Protein AF-A0A5U9WRT5-F1 (afdb_monomer_lite)

Radius of gyration: 15.88 Å; chains: 1; bounding box: 39×26×47 Å

Structure (mmCIF, N/CA/C/O backbone):
data_AF-A0A5U9WRT5-F1
#
_entry.id   AF-A0A5U9WRT5-F1
#
loop_
_atom_site.group_PDB
_atom_site.id
_atom_site.type_symbol
_atom_site.label_atom_id
_atom_site.label_alt_id
_atom_site.label_comp_id
_atom_site.label_asym_id
_atom_site.label_entity_id
_atom_site.label_seq_id
_atom_site.pdbx_PDB_ins_code
_atom_site.Cartn_x
_atom_site.Cartn_y
_atom_site.Cartn_z
_atom_site.occupancy
_atom_site.B_iso_or_equiv
_atom_site.auth_seq_id
_atom_site.auth_comp_id
_atom_site.auth_asym_id
_atom_site.auth_atom_id
_atom_site.pdbx_PDB_model_num
ATOM 1 N N . THR A 1 1 ? 16.783 3.216 6.055 1.00 46.34 1 THR A N 1
ATOM 2 C CA . THR A 1 1 ? 17.250 4.152 5.011 1.00 46.34 1 THR A CA 1
ATOM 3 C C . THR A 1 1 ? 16.078 4.558 4.155 1.00 46.34 1 THR A C 1
ATOM 5 O O . THR A 1 1 ? 15.406 3.675 3.635 1.00 46.34 1 THR A O 1
ATOM 8 N N . ILE A 1 2 ? 15.804 5.858 4.050 1.00 59.12 2 ILE A N 1
ATOM 9 C CA . ILE A 1 2 ? 14.776 6.391 3.146 1.00 59.12 2 ILE A CA 1
ATOM 10 C C . ILE A 1 2 ? 15.365 6.346 1.736 1.00 59.12 2 ILE A C 1
ATOM 12 O O . ILE A 1 2 ? 16.457 6.866 1.513 1.00 59.12 2 ILE A O 1
ATOM 16 N N . ALA A 1 3 ? 14.690 5.671 0.808 1.00 68.06 3 ALA A N 1
ATOM 17 C CA . ALA A 1 3 ? 15.110 5.656 -0.586 1.00 68.06 3 ALA A CA 1
ATOM 18 C C . ALA A 1 3 ? 14.324 6.745 -1.310 1.00 68.06 3 ALA A C 1
ATOM 20 O O . ALA A 1 3 ? 13.097 6.697 -1.363 1.00 68.06 3 ALA A O 1
ATOM 21 N N . HIS A 1 4 ? 15.024 7.745 -1.839 1.00 72.56 4 HIS A N 1
ATOM 22 C CA . HIS A 1 4 ? 14.397 8.789 -2.633 1.00 72.56 4 HIS A CA 1
ATOM 23 C C . HIS A 1 4 ? 14.449 8.398 -4.112 1.00 72.56 4 HIS A C 1
ATOM 25 O O . HIS A 1 4 ? 15.528 8.464 -4.701 1.00 72.56 4 HIS A O 1
ATOM 31 N N . PRO A 1 5 ? 13.316 7.996 -4.721 1.00 79.19 5 PRO A N 1
ATOM 32 C CA . PRO A 1 5 ? 13.269 7.785 -6.162 1.00 79.19 5 PRO A CA 1
ATOM 33 C C . PRO A 1 5 ? 13.630 9.079 -6.901 1.00 79.19 5 PRO A C 1
ATOM 35 O O . PRO A 1 5 ? 13.393 10.183 -6.386 1.00 79.19 5 PRO A O 1
ATOM 38 N N . SER A 1 6 ? 14.196 8.937 -8.104 1.00 84.81 6 SER A N 1
ATOM 39 C CA . SER A 1 6 ? 14.481 10.079 -8.975 1.00 84.81 6 SER A CA 1
ATOM 40 C C . SER A 1 6 ? 13.196 10.854 -9.281 1.00 84.81 6 SER A C 1
ATOM 42 O O . SER A 1 6 ? 12.080 10.361 -9.078 1.00 84.81 6 SER A O 1
ATOM 44 N N . LYS A 1 7 ? 13.330 12.097 -9.743 1.00 87.12 7 LYS A N 1
ATOM 45 C CA . LYS A 1 7 ? 12.169 12.946 -10.035 1.00 87.12 7 LYS A CA 1
ATOM 46 C C . LYS A 1 7 ? 11.276 12.313 -11.109 1.00 87.12 7 LYS A C 1
ATOM 48 O O . LYS A 1 7 ? 10.056 12.342 -10.976 1.00 87.12 7 LYS A O 1
ATOM 53 N N . GLU A 1 8 ? 11.889 11.693 -12.107 1.00 89.38 8 GLU A N 1
ATOM 54 C CA . GLU A 1 8 ? 11.240 10.983 -13.209 1.00 89.38 8 GLU A CA 1
ATOM 55 C C . GLU A 1 8 ? 10.504 9.745 -12.692 1.00 89.38 8 GLU A C 1
ATOM 57 O O . GLU A 1 8 ? 9.326 9.554 -12.984 1.00 89.38 8 GLU A O 1
ATOM 62 N N . LEU A 1 9 ? 11.153 8.941 -11.842 1.00 89.06 9 LEU A N 1
ATOM 63 C CA . LEU A 1 9 ? 10.521 7.756 -11.267 1.00 89.06 9 LEU A CA 1
ATOM 64 C C . LEU A 1 9 ? 9.349 8.128 -10.353 1.00 89.06 9 LEU A C 1
ATOM 66 O O . LEU A 1 9 ? 8.321 7.461 -10.379 1.00 89.06 9 LEU A O 1
ATOM 70 N N . LYS A 1 10 ? 9.455 9.219 -9.584 1.00 90.12 10 LYS A N 1
ATOM 71 C CA . LYS A 1 10 ? 8.330 9.739 -8.789 1.00 90.12 10 LYS A CA 1
ATOM 72 C C . LYS A 1 10 ? 7.145 10.131 -9.657 1.00 90.12 10 LYS A C 1
ATOM 74 O O . LYS A 1 10 ? 6.015 9.903 -9.241 1.00 90.12 10 LYS A O 1
ATOM 79 N N . PHE A 1 11 ? 7.399 10.749 -10.808 1.00 92.38 11 PHE A N 1
ATOM 80 C CA . PHE A 1 11 ? 6.348 11.108 -11.752 1.00 92.38 11 PHE A CA 1
ATOM 81 C C . PHE A 1 11 ? 5.630 9.848 -12.246 1.00 92.38 11 PHE A C 1
ATOM 83 O O . PHE A 1 11 ? 4.433 9.713 -12.026 1.00 92.38 11 PHE A O 1
ATOM 90 N N . ILE A 1 12 ? 6.378 8.867 -12.755 1.00 92.81 12 ILE A N 1
ATOM 91 C CA . ILE A 1 12 ? 5.816 7.593 -13.233 1.00 92.81 12 ILE A CA 1
ATOM 92 C C . ILE A 1 12 ? 5.055 6.858 -12.121 1.00 92.81 12 ILE A C 1
ATOM 94 O O . ILE A 1 12 ? 3.949 6.368 -12.333 1.00 92.81 12 ILE A O 1
ATOM 98 N N . GLN A 1 13 ? 5.617 6.794 -10.912 1.00 92.75 13 GLN A N 1
ATOM 99 C CA . GLN A 1 13 ? 4.959 6.146 -9.780 1.00 92.75 13 GLN A CA 1
ATOM 100 C C . GLN A 1 13 ? 3.646 6.838 -9.400 1.00 92.75 13 GLN A C 1
ATOM 102 O O . GLN A 1 13 ? 2.724 6.143 -8.990 1.00 92.75 13 GLN A O 1
ATOM 107 N N . ARG A 1 14 ? 3.532 8.167 -9.526 1.00 92.69 14 ARG A N 1
ATOM 108 C CA . ARG A 1 14 ? 2.269 8.885 -9.282 1.00 92.69 14 ARG A CA 1
ATOM 109 C C . ARG A 1 14 ? 1.215 8.519 -10.319 1.00 92.69 14 ARG A C 1
ATOM 111 O O . ARG A 1 14 ? 0.142 8.095 -9.914 1.00 92.69 14 ARG A O 1
ATOM 118 N N . GLU A 1 15 ? 1.559 8.569 -11.604 1.00 93.19 15 GLU A N 1
ATOM 119 C CA . GLU A 1 15 ? 0.653 8.188 -12.700 1.00 93.19 15 GLU A CA 1
ATOM 120 C C . GLU A 1 15 ? 0.138 6.750 -12.531 1.00 93.19 15 GLU A C 1
ATOM 122 O O . GLU A 1 15 ? -1.059 6.479 -12.607 1.00 93.19 15 GLU A O 1
ATOM 127 N N . ILE A 1 16 ? 1.037 5.813 -12.209 1.00 91.81 16 ILE A N 1
ATOM 128 C CA . ILE A 1 16 ? 0.657 4.418 -11.956 1.00 91.81 16 ILE A CA 1
ATOM 129 C C . ILE A 1 16 ? -0.199 4.292 -10.695 1.00 91.81 16 ILE A C 1
ATOM 131 O O . ILE A 1 16 ? -1.140 3.505 -10.676 1.00 91.81 16 ILE A O 1
ATOM 135 N N . THR A 1 17 ? 0.099 5.050 -9.641 1.00 91.81 17 THR A N 1
ATOM 136 C CA . THR A 1 17 ? -0.699 5.026 -8.406 1.00 91.81 17 THR A CA 1
ATOM 137 C C . THR A 1 17 ? -2.120 5.501 -8.677 1.00 91.81 17 THR A C 1
ATOM 139 O O . THR A 1 17 ? -3.061 4.849 -8.238 1.00 91.81 17 THR A O 1
ATOM 142 N N . GLU A 1 18 ? -2.294 6.583 -9.432 1.00 91.00 18 GLU A N 1
ATOM 143 C CA . GLU A 1 18 ? -3.616 7.076 -9.830 1.00 91.00 18 GLU A CA 1
ATOM 144 C C . GLU A 1 18 ? -4.362 6.022 -10.653 1.00 91.00 18 GLU A C 1
ATOM 146 O O . GLU A 1 18 ? -5.485 5.662 -10.308 1.00 91.00 18 GLU A O 1
ATOM 151 N N . TYR A 1 19 ? -3.703 5.414 -11.643 1.00 90.44 19 TYR A N 1
ATOM 152 C CA . TYR A 1 19 ? -4.293 4.333 -12.438 1.00 90.44 19 TYR A CA 1
ATOM 153 C C . TYR A 1 19 ? -4.690 3.098 -11.607 1.00 90.44 19 TYR A C 1
ATOM 155 O O . TYR A 1 19 ? -5.689 2.436 -11.910 1.00 90.44 19 TYR A O 1
ATOM 163 N N . LEU A 1 20 ? -3.896 2.742 -10.595 1.00 90.69 20 LEU A N 1
ATOM 164 C CA . LEU A 1 20 ? -4.125 1.574 -9.743 1.00 90.69 20 LEU A CA 1
ATOM 165 C C . LEU A 1 20 ? -5.109 1.842 -8.601 1.00 90.69 20 LEU A C 1
ATOM 167 O O . LEU A 1 20 ? -5.660 0.882 -8.069 1.00 90.69 20 LEU A O 1
ATOM 171 N N . THR A 1 21 ? -5.350 3.101 -8.231 1.00 90.00 21 THR A N 1
ATOM 172 C CA . THR A 1 21 ? -6.205 3.460 -7.085 1.00 90.00 21 THR A CA 1
ATOM 173 C C . THR A 1 21 ? -7.610 2.877 -7.219 1.00 90.00 21 THR A C 1
ATOM 175 O O . THR A 1 21 ? -8.132 2.338 -6.252 1.00 90.00 21 THR A O 1
ATOM 178 N N . ASP A 1 22 ? -8.180 2.894 -8.424 1.00 87.25 22 ASP A N 1
ATOM 179 C CA . ASP A 1 22 ? -9.528 2.365 -8.673 1.00 87.25 22 ASP A CA 1
ATOM 180 C C . ASP A 1 22 ? -9.561 0.839 -8.870 1.00 87.25 22 ASP A C 1
ATOM 182 O O . ASP A 1 22 ? -10.632 0.242 -8.953 1.00 87.25 22 ASP A O 1
ATOM 186 N N . LYS A 1 23 ? -8.394 0.192 -8.976 1.00 90.12 23 LYS A N 1
ATOM 187 C CA . LYS A 1 23 ? -8.270 -1.255 -9.232 1.00 90.12 23 LYS A CA 1
ATOM 188 C C . LYS A 1 23 ? -7.895 -2.042 -7.988 1.00 90.12 23 LYS A C 1
ATOM 190 O O . LYS A 1 23 ? -8.239 -3.214 -7.885 1.00 90.12 23 LYS A O 1
ATOM 195 N N . LEU A 1 24 ? -7.141 -1.429 -7.081 1.00 93.50 24 LEU A N 1
ATOM 196 C CA . LEU A 1 24 ? -6.648 -2.088 -5.883 1.00 93.50 24 LEU A CA 1
ATOM 197 C C . LEU A 1 24 ? -7.626 -1.857 -4.726 1.00 93.50 24 LEU A C 1
ATOM 199 O O . LEU A 1 24 ? -7.765 -0.716 -4.280 1.00 93.50 24 LEU A O 1
ATOM 203 N N . PRO A 1 25 ? -8.286 -2.907 -4.208 1.00 93.19 25 PRO A N 1
ATOM 204 C CA . PRO A 1 25 ? -9.167 -2.759 -3.063 1.00 93.19 25 P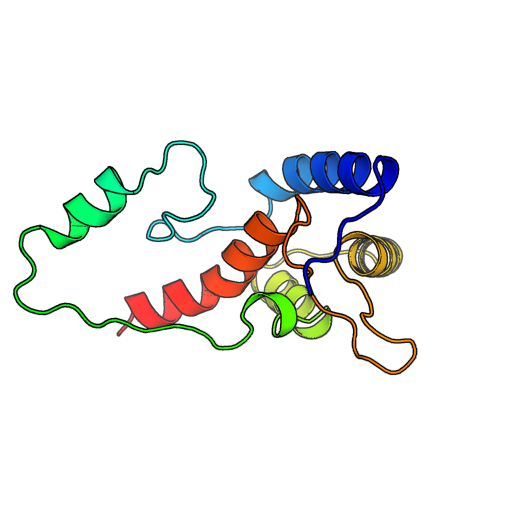RO A CA 1
ATOM 205 C C . PRO A 1 25 ? -8.386 -2.312 -1.824 1.00 93.19 25 PRO A C 1
ATOM 207 O O . PRO A 1 25 ? -7.249 -2.723 -1.583 1.00 93.19 25 PRO A O 1
ATOM 210 N N . VAL A 1 26 ? -9.026 -1.469 -1.021 1.00 92.81 26 VAL A N 1
ATOM 211 C CA . VAL A 1 26 ? -8.532 -1.015 0.279 1.00 92.81 26 VAL A CA 1
ATOM 212 C C . VAL A 1 26 ? -9.652 -1.206 1.285 1.00 92.81 26 VAL A C 1
ATOM 214 O O . VAL A 1 26 ? -10.813 -0.924 0.988 1.00 92.81 26 VAL A O 1
ATOM 217 N N . HIS A 1 27 ? -9.301 -1.685 2.474 1.00 92.81 27 HIS A N 1
ATOM 218 C CA . HIS A 1 27 ? -10.287 -2.028 3.484 1.00 92.81 27 HIS A CA 1
ATOM 219 C C . HIS A 1 27 ? -10.976 -0.769 4.021 1.00 92.81 27 HIS A C 1
ATOM 221 O O . HIS A 1 27 ? -10.373 0.307 4.093 1.00 92.81 27 HIS A O 1
ATOM 227 N N . GLU A 1 28 ? -12.245 -0.866 4.411 1.00 90.00 28 GLU A N 1
ATOM 228 C CA . GLU A 1 28 ? -12.992 0.301 4.892 1.00 90.00 28 GLU A CA 1
ATOM 229 C C . GLU A 1 28 ? -12.432 0.860 6.206 1.00 90.00 28 GLU A C 1
ATOM 231 O O . GLU A 1 28 ? -12.346 2.081 6.358 1.00 90.00 28 GLU A O 1
ATOM 236 N N . CYS A 1 29 ? -11.940 -0.027 7.077 1.00 90.06 29 CYS A N 1
ATOM 237 C CA . CYS A 1 29 ? -11.258 0.306 8.330 1.00 90.06 29 CYS A CA 1
ATOM 238 C C . CYS A 1 29 ? -9.829 0.850 8.134 1.00 90.06 29 CYS A C 1
ATOM 240 O O . CYS A 1 29 ? -9.205 1.292 9.099 1.00 90.06 29 CYS A O 1
ATOM 242 N N . ALA A 1 30 ? -9.293 0.859 6.908 1.00 91.56 30 ALA A N 1
ATOM 243 C CA . ALA A 1 30 ? -7.986 1.442 6.635 1.00 91.56 30 ALA A CA 1
ATOM 244 C C . ALA A 1 30 ? -8.090 2.977 6.550 1.00 91.56 30 ALA A C 1
ATOM 246 O O . ALA A 1 30 ? -8.501 3.562 5.542 1.00 91.56 30 ALA A O 1
ATOM 247 N N . PHE A 1 31 ? -7.682 3.657 7.624 1.00 89.00 31 PHE A N 1
ATOM 248 C CA . PHE A 1 31 ? -7.646 5.125 7.684 1.00 89.00 31 PHE A CA 1
ATOM 249 C C . PHE A 1 31 ? -6.346 5.734 7.141 1.00 89.00 31 PHE A C 1
ATOM 251 O O . PHE A 1 31 ? -6.305 6.931 6.846 1.00 89.00 31 PHE A O 1
ATOM 258 N N . ALA A 1 32 ? -5.282 4.942 7.000 1.00 87.00 32 ALA A N 1
ATOM 259 C CA . ALA A 1 32 ? -4.007 5.415 6.476 1.00 87.00 32 ALA A CA 1
ATOM 260 C C . ALA A 1 32 ? -4.097 5.688 4.968 1.00 87.00 32 ALA A C 1
ATOM 262 O O . ALA A 1 32 ? -4.702 4.921 4.226 1.00 87.00 32 ALA A O 1
ATOM 263 N N . TYR A 1 33 ? -3.470 6.776 4.509 1.00 83.44 33 TYR A N 1
ATOM 264 C CA . TYR A 1 33 ? -3.242 7.084 3.086 1.00 83.44 33 TYR A CA 1
ATOM 265 C C . TYR A 1 33 ? -4.485 7.147 2.180 1.00 83.44 33 TYR A C 1
ATOM 267 O O . TYR A 1 33 ? -4.362 7.178 0.958 1.00 83.44 33 TYR A O 1
ATOM 275 N N . LYS A 1 34 ? -5.680 7.206 2.769 1.00 81.06 34 LYS A N 1
ATOM 276 C CA . LYS A 1 34 ? -6.957 7.278 2.063 1.00 81.06 34 LYS A CA 1
ATOM 277 C C . LYS A 1 34 ? -7.420 8.728 1.965 1.00 81.06 34 LYS A C 1
ATOM 279 O O . LYS A 1 34 ? -7.406 9.475 2.946 1.00 81.06 34 LYS A O 1
ATOM 284 N N . LYS A 1 35 ? -7.843 9.139 0.768 1.00 79.75 35 LYS A N 1
ATOM 285 C CA . LYS A 1 35 ? -8.388 10.482 0.537 1.00 79.75 35 LYS A CA 1
ATOM 286 C C . LYS A 1 35 ? -9.640 10.678 1.398 1.00 79.75 35 LYS A C 1
ATOM 288 O O . LYS A 1 35 ? -10.541 9.848 1.373 1.00 79.75 35 LYS A O 1
ATOM 293 N N . GLY A 1 36 ? -9.687 11.772 2.157 1.00 82.25 36 GLY A N 1
ATOM 294 C CA . GLY A 1 36 ? -10.803 12.081 3.061 1.00 82.25 36 GLY A CA 1
ATOM 295 C C . GLY A 1 36 ? -10.717 11.433 4.449 1.00 82.25 36 GLY A C 1
ATOM 296 O O . GLY A 1 36 ? -11.510 11.789 5.317 1.00 82.25 36 GLY A O 1
ATOM 297 N N . SER A 1 37 ? -9.742 10.554 4.699 1.00 86.31 37 SER A N 1
ATOM 298 C CA . SER A 1 37 ? -9.474 10.033 6.042 1.00 86.31 37 SER A CA 1
ATOM 299 C C . SER A 1 37 ? -8.632 11.012 6.859 1.00 86.31 37 SER A C 1
ATOM 301 O O . SER A 1 37 ? -7.784 11.734 6.333 1.00 86.31 37 SER A O 1
ATOM 303 N N . SER A 1 38 ? -8.847 11.033 8.174 1.00 89.88 38 SER A N 1
ATOM 304 C CA . SER A 1 38 ? -8.068 11.841 9.111 1.00 89.88 38 SER A CA 1
ATOM 305 C C . SER A 1 38 ? -7.722 11.060 10.379 1.00 89.88 38 SER A C 1
ATOM 307 O O . SER A 1 38 ? -8.398 10.103 10.759 1.00 89.88 38 SER A O 1
ATOM 309 N N . ILE A 1 39 ? -6.687 11.510 11.091 1.00 89.94 39 ILE A N 1
ATOM 310 C CA . ILE A 1 39 ? -6.336 10.951 12.407 1.00 89.94 39 ILE A CA 1
ATOM 311 C C . ILE A 1 39 ? -7.519 11.103 13.376 1.00 89.94 39 ILE A C 1
ATOM 313 O O . ILE A 1 39 ? -7.798 10.203 14.164 1.00 89.94 39 ILE A O 1
ATOM 317 N N . LYS A 1 40 ? -8.264 12.213 13.269 1.00 91.88 40 LYS A N 1
ATOM 318 C CA . LYS A 1 40 ? -9.464 12.471 14.070 1.00 91.88 40 LYS A CA 1
ATOM 319 C C . LYS A 1 40 ? -10.554 11.431 13.811 1.00 91.88 40 LYS A C 1
ATOM 321 O O . LYS A 1 40 ? -11.093 10.894 14.769 1.00 91.88 40 LYS A O 1
ATOM 326 N N . THR A 1 41 ? -10.861 11.139 12.546 1.00 90.44 41 THR A N 1
ATOM 327 C CA . THR A 1 41 ? -11.891 10.146 12.195 1.00 90.44 41 THR A CA 1
ATOM 328 C C . THR A 1 41 ? -11.507 8.755 12.680 1.00 90.44 41 THR A C 1
ATOM 330 O O . THR A 1 41 ? -12.359 8.064 13.219 1.00 90.44 41 THR A O 1
ATOM 333 N N . ASN A 1 42 ? -10.225 8.378 12.592 1.00 91.62 42 ASN A N 1
ATOM 334 C CA . ASN A 1 42 ? -9.746 7.115 13.160 1.00 91.62 42 ASN A CA 1
ATOM 335 C C . ASN A 1 42 ? -9.947 7.074 14.688 1.00 91.62 42 ASN A C 1
ATOM 337 O O . ASN A 1 42 ? -10.536 6.145 15.226 1.00 91.62 42 ASN A O 1
ATOM 341 N N . ALA A 1 43 ? -9.534 8.129 15.399 1.00 91.19 43 ALA A N 1
ATOM 342 C CA . ALA A 1 43 ? -9.683 8.210 16.854 1.00 91.19 43 ALA A CA 1
ATOM 343 C C . ALA A 1 43 ? -11.153 8.189 17.315 1.00 91.19 43 ALA A C 1
ATOM 345 O O . ALA A 1 43 ? -11.457 7.644 18.374 1.00 91.19 43 ALA A O 1
ATOM 346 N N . GLN A 1 44 ? -12.068 8.754 16.523 1.00 92.75 44 GLN A N 1
ATOM 347 C CA . GLN A 1 44 ? -13.500 8.757 16.828 1.00 92.75 44 GLN A CA 1
ATOM 348 C C . GLN A 1 44 ? -14.099 7.347 16.882 1.00 92.75 44 GLN A C 1
ATOM 350 O O . GLN A 1 44 ? -14.931 7.099 17.751 1.00 92.75 44 GLN A O 1
ATOM 355 N N . VAL A 1 45 ? -13.645 6.416 16.035 1.00 91.25 45 VAL A N 1
ATOM 356 C CA . VAL A 1 45 ? -14.113 5.015 16.049 1.00 91.25 45 VAL A CA 1
ATOM 357 C C . VAL A 1 45 ? -13.795 4.327 17.384 1.00 91.25 45 VAL A C 1
ATOM 359 O O . VAL A 1 45 ? -14.535 3.457 17.833 1.00 91.25 45 VAL A O 1
ATOM 362 N N . HIS A 1 46 ? -12.740 4.764 18.073 1.00 91.44 46 HIS A N 1
ATOM 363 C CA . HIS A 1 46 ? -12.288 4.165 19.330 1.00 91.44 46 HIS A CA 1
ATOM 364 C C . HIS A 1 46 ? -12.778 4.891 20.594 1.00 91.44 46 HIS A C 1
ATOM 366 O O . HIS A 1 46 ? -12.484 4.433 21.699 1.00 91.44 46 HIS A O 1
ATOM 372 N N . LEU A 1 47 ? -13.536 5.989 20.473 1.00 92.12 47 LEU A N 1
ATOM 373 C CA . LEU A 1 47 ? -13.885 6.892 21.585 1.00 92.12 47 LEU A CA 1
ATOM 374 C C . LEU A 1 47 ? -14.545 6.191 22.787 1.00 92.12 47 LEU A C 1
ATOM 376 O O . LEU A 1 47 ? -14.346 6.601 23.928 1.00 92.12 47 LEU A O 1
ATOM 380 N N . HIS A 1 48 ? -15.325 5.142 22.533 1.00 92.38 48 HIS A N 1
ATOM 381 C CA . HIS A 1 48 ? -16.084 4.415 23.555 1.00 92.38 48 HIS A CA 1
ATOM 382 C C . HIS A 1 48 ? -15.492 3.038 23.889 1.00 92.38 48 HIS A C 1
ATOM 384 O O . HIS A 1 48 ? -16.129 2.236 24.572 1.00 92.38 48 HIS A O 1
ATOM 390 N N . THR A 1 49 ? -14.274 2.748 23.423 1.00 90.50 49 THR A N 1
ATOM 391 C CA . THR A 1 49 ? -13.595 1.477 23.710 1.00 90.50 49 THR A CA 1
ATOM 392 C C . THR A 1 49 ? -12.895 1.527 25.069 1.00 90.50 49 THR A C 1
ATOM 394 O O . THR A 1 49 ? -12.180 2.473 25.388 1.00 90.50 49 THR A O 1
ATOM 397 N N . LYS A 1 50 ? -13.116 0.503 25.905 1.00 93.19 50 LYS A N 1
ATOM 398 C CA . LYS A 1 50 ? -12.534 0.427 27.259 1.00 93.19 50 LYS A CA 1
ATOM 399 C C . LYS A 1 50 ? -11.070 -0.025 27.249 1.00 93.19 50 LYS A C 1
ATOM 401 O O . LYS A 1 50 ? -10.302 0.347 28.131 1.00 93.19 50 LYS A O 1
ATOM 406 N N . TYR A 1 51 ? -10.700 -0.832 26.261 1.00 92.50 51 TYR A N 1
ATOM 407 C CA . TYR A 1 51 ? -9.360 -1.376 26.079 1.00 92.50 51 TYR A CA 1
ATOM 408 C C . TYR A 1 51 ? -8.969 -1.241 24.609 1.00 92.50 51 TYR A C 1
ATOM 410 O O . TYR A 1 51 ? -9.800 -1.465 23.731 1.00 92.50 51 TYR A O 1
ATOM 418 N N . LEU A 1 52 ? -7.708 -0.884 24.358 1.00 91.88 52 LEU A N 1
ATOM 419 C CA . LEU A 1 52 ? -7.155 -0.730 23.017 1.00 91.88 52 LEU A CA 1
ATOM 420 C C . LEU A 1 52 ? -5.935 -1.635 22.867 1.00 91.88 52 LEU A C 1
ATOM 422 O O . LEU A 1 52 ? -4.952 -1.489 23.596 1.00 91.88 52 LEU A O 1
ATOM 426 N N . LEU A 1 53 ? -5.993 -2.548 21.901 1.00 89.94 53 LEU A N 1
ATOM 427 C CA . LEU A 1 53 ? -4.836 -3.327 21.486 1.00 89.94 53 LEU A CA 1
ATOM 428 C C . LEU A 1 53 ? -3.989 -2.485 20.529 1.00 89.94 53 LEU A C 1
ATOM 430 O O . LEU A 1 53 ? -4.479 -2.008 19.507 1.00 89.94 53 LEU A O 1
ATOM 434 N N . LYS A 1 54 ? -2.706 -2.313 20.855 1.00 91.69 54 LYS A N 1
ATOM 435 C CA . LYS A 1 54 ? -1.737 -1.638 19.991 1.00 91.69 54 LYS A CA 1
ATOM 436 C C . LYS A 1 54 ? -0.754 -2.662 19.436 1.00 91.69 54 LYS A C 1
ATOM 438 O O . LYS A 1 54 ? -0.075 -3.336 20.206 1.00 91.69 54 LYS A O 1
ATOM 443 N N . MET A 1 55 ? -0.660 -2.736 18.114 1.00 91.62 55 MET A N 1
ATOM 444 C CA . MET A 1 55 ? 0.266 -3.606 17.385 1.00 91.62 55 MET A CA 1
ATOM 445 C C . MET A 1 55 ? 1.027 -2.786 16.343 1.00 91.62 55 MET A C 1
ATOM 447 O O . MET A 1 55 ? 0.539 -1.744 15.905 1.00 91.62 55 MET A O 1
ATOM 451 N N . ASP A 1 56 ? 2.219 -3.244 15.969 1.00 92.44 56 ASP A N 1
ATOM 452 C CA . ASP A 1 56 ? 3.025 -2.637 14.911 1.00 92.44 56 ASP A CA 1
ATOM 453 C C . ASP A 1 56 ? 3.821 -3.715 14.165 1.00 92.44 56 ASP A C 1
ATOM 455 O O . ASP A 1 56 ? 4.184 -4.742 14.749 1.00 92.44 56 ASP A O 1
ATOM 459 N N . PHE A 1 57 ? 4.094 -3.479 12.883 1.00 92.62 57 PHE A N 1
ATOM 460 C CA . PHE A 1 57 ? 4.894 -4.374 12.050 1.00 92.62 57 PHE A CA 1
ATOM 461 C C . PHE A 1 57 ? 6.329 -3.868 11.958 1.00 92.62 57 PHE A C 1
ATOM 463 O O . PHE A 1 57 ? 6.599 -2.767 11.471 1.00 92.62 57 PHE A O 1
ATOM 470 N N . GLU A 1 58 ? 7.283 -4.715 12.336 1.00 93.12 58 GLU A N 1
ATOM 471 C CA . GLU A 1 58 ? 8.691 -4.391 12.150 1.00 93.12 58 GLU A CA 1
ATOM 472 C C . GLU A 1 58 ? 9.028 -4.299 10.654 1.00 93.12 58 GLU A C 1
ATOM 474 O O . GLU A 1 58 ? 8.705 -5.190 9.867 1.00 93.12 58 GLU A O 1
ATOM 479 N N . ASN A 1 59 ? 9.715 -3.224 10.253 1.00 90.31 59 ASN A N 1
ATOM 480 C CA . ASN A 1 59 ? 10.176 -3.024 8.877 1.00 90.31 59 ASN A CA 1
ATOM 481 C C . ASN A 1 59 ? 9.060 -3.200 7.825 1.00 90.31 59 ASN A C 1
ATOM 483 O O . ASN A 1 59 ? 9.302 -3.778 6.765 1.00 90.31 59 ASN A O 1
ATOM 487 N N . PHE A 1 60 ? 7.863 -2.668 8.099 1.00 93.50 60 PHE A N 1
ATOM 488 C CA . PHE A 1 60 ? 6.655 -2.863 7.290 1.00 93.50 60 PHE A CA 1
ATOM 489 C C . PHE A 1 60 ? 6.849 -2.681 5.772 1.00 93.50 60 PHE A C 1
ATOM 491 O O . PHE A 1 60 ? 6.630 -3.610 5.008 1.00 93.50 60 PHE A O 1
ATOM 498 N N . PHE A 1 61 ? 7.324 -1.524 5.292 1.00 92.44 61 PHE A N 1
ATOM 499 C CA . PHE A 1 61 ? 7.553 -1.353 3.847 1.00 92.44 61 PHE A CA 1
ATOM 500 C C . PHE A 1 61 ? 8.626 -2.323 3.305 1.00 92.44 61 PHE A C 1
ATOM 502 O O . PHE A 1 61 ? 8.352 -3.032 2.338 1.00 92.44 61 PHE A O 1
ATOM 509 N N . PRO A 1 62 ? 9.824 -2.436 3.917 1.00 92.00 62 PRO A N 1
ATOM 510 C CA . PRO A 1 62 ? 10.809 -3.437 3.510 1.00 92.00 62 PRO A CA 1
ATOM 511 C C . PRO A 1 62 ? 10.341 -4.901 3.513 1.00 92.00 62 PRO A C 1
ATOM 513 O O . PRO A 1 62 ? 10.966 -5.700 2.813 1.00 92.00 62 PRO A O 1
ATOM 516 N N . SER A 1 63 ? 9.324 -5.270 4.299 1.00 94.12 63 SER A N 1
ATOM 517 C CA . SER A 1 63 ? 8.794 -6.640 4.349 1.00 94.12 63 SER A CA 1
ATOM 518 C C . SER A 1 63 ? 7.868 -6.958 3.168 1.00 94.12 63 SER A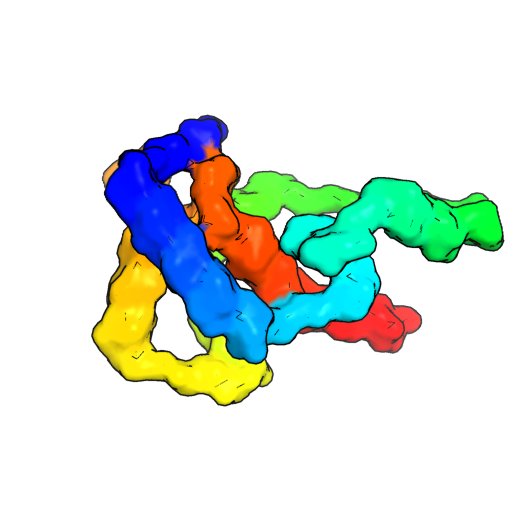 C 1
ATOM 520 O O . SER A 1 63 ? 7.687 -8.127 2.819 1.00 94.12 63 SER A O 1
ATOM 522 N N . ILE A 1 64 ? 7.350 -5.934 2.480 1.00 95.31 64 ILE A N 1
ATOM 523 C CA . ILE A 1 64 ? 6.531 -6.093 1.278 1.00 95.31 64 ILE A CA 1
ATOM 524 C C . ILE A 1 64 ? 7.435 -6.354 0.067 1.00 95.31 64 ILE A C 1
ATOM 526 O O . ILE A 1 64 ? 8.203 -5.495 -0.376 1.00 95.31 64 ILE A O 1
ATOM 530 N N . THR A 1 65 ? 7.317 -7.562 -0.485 1.00 95.50 65 THR A N 1
ATOM 531 C CA . THR A 1 65 ? 8.093 -8.048 -1.639 1.00 95.50 65 THR A CA 1
ATOM 532 C C . THR A 1 65 ? 7.229 -8.135 -2.903 1.00 95.50 65 THR A C 1
ATOM 534 O O . THR A 1 65 ? 6.009 -8.281 -2.786 1.00 95.50 65 THR A O 1
ATOM 537 N N . PRO A 1 66 ? 7.827 -8.143 -4.115 1.00 95.12 66 PRO A N 1
ATOM 538 C CA . PRO A 1 66 ? 7.075 -8.361 -5.354 1.00 95.12 66 PRO A CA 1
ATOM 539 C C . PRO A 1 66 ? 6.258 -9.655 -5.319 1.00 95.12 66 PRO A C 1
ATOM 541 O O . PRO A 1 66 ? 5.094 -9.675 -5.705 1.00 95.12 66 PRO A O 1
ATOM 544 N N . ARG A 1 67 ? 6.835 -10.732 -4.765 1.00 95.12 67 ARG A N 1
ATOM 545 C CA . ARG A 1 67 ? 6.153 -12.024 -4.610 1.00 95.12 67 ARG A CA 1
ATOM 546 C C . ARG A 1 67 ? 4.863 -11.897 -3.797 1.00 95.12 67 ARG A C 1
ATOM 548 O O . ARG A 1 67 ? 3.859 -12.483 -4.188 1.00 95.12 67 ARG A O 1
ATOM 555 N N . LEU A 1 68 ? 4.900 -11.157 -2.687 1.00 95.62 68 LEU A N 1
ATOM 556 C CA . LEU A 1 68 ? 3.722 -10.911 -1.852 1.00 95.62 68 LEU A CA 1
ATOM 557 C C . LEU A 1 68 ? 2.692 -10.051 -2.592 1.00 95.62 68 LEU A C 1
ATOM 559 O O . LEU A 1 68 ? 1.512 -10.373 -2.602 1.00 95.62 68 LEU A O 1
ATOM 563 N N . PHE A 1 69 ? 3.129 -8.985 -3.257 1.00 95.81 69 PHE A N 1
ATOM 564 C CA . PHE A 1 69 ? 2.228 -8.120 -4.014 1.00 95.81 69 PHE A CA 1
ATOM 565 C C . PHE A 1 69 ? 1.504 -8.872 -5.141 1.00 95.81 69 PHE A C 1
ATOM 567 O O . PHE A 1 69 ? 0.278 -8.829 -5.225 1.00 95.81 69 PHE A O 1
ATOM 574 N N . PHE A 1 70 ? 2.231 -9.636 -5.961 1.00 95.56 70 PHE A N 1
ATOM 575 C CA . PHE A 1 70 ? 1.632 -10.413 -7.047 1.00 95.56 70 PHE A CA 1
ATOM 576 C C . PHE A 1 70 ? 0.761 -11.573 -6.552 1.00 95.56 70 PHE A C 1
ATOM 578 O O . PHE A 1 70 ? -0.188 -11.949 -7.243 1.00 95.56 70 PHE A O 1
ATOM 585 N N . SER A 1 71 ? 1.042 -12.149 -5.376 1.00 95.50 71 SER A N 1
ATOM 586 C CA . SER A 1 71 ? 0.137 -13.145 -4.796 1.00 95.50 71 SER A CA 1
ATOM 587 C C . SER A 1 71 ? -1.182 -12.508 -4.362 1.00 95.50 71 SER A C 1
ATOM 589 O O . SER A 1 71 ? -2.234 -13.070 -4.654 1.00 95.50 71 SER A O 1
ATOM 591 N N . LYS A 1 72 ? -1.149 -11.313 -3.757 1.00 95.81 72 LYS A N 1
ATOM 592 C CA . LYS A 1 72 ? -2.361 -10.563 -3.399 1.00 95.81 72 LYS A CA 1
ATOM 593 C C . LYS A 1 72 ? -3.147 -10.091 -4.628 1.00 95.81 72 LYS A C 1
ATOM 595 O O . LYS A 1 72 ? -4.365 -10.214 -4.630 1.00 95.81 72 LYS A O 1
ATOM 600 N N . LEU A 1 73 ? -2.483 -9.652 -5.703 1.00 94.94 73 LEU A N 1
ATOM 601 C CA . LEU A 1 73 ? -3.149 -9.328 -6.979 1.00 94.94 73 LEU A CA 1
ATOM 602 C C . LEU A 1 73 ? -3.927 -10.517 -7.548 1.00 94.94 73 LEU A C 1
ATOM 604 O O . LEU A 1 73 ? -5.072 -10.365 -7.964 1.00 94.94 73 LEU A O 1
ATOM 608 N N . ARG A 1 74 ? -3.332 -11.713 -7.498 1.00 93.94 74 ARG A N 1
ATOM 609 C CA . ARG A 1 74 ? -4.003 -12.942 -7.929 1.00 93.94 74 ARG A CA 1
ATOM 610 C C . ARG A 1 74 ? -5.235 -13.251 -7.077 1.00 93.94 74 ARG A C 1
ATOM 612 O O . ARG A 1 74 ? -6.253 -13.640 -7.629 1.00 93.94 74 ARG A O 1
ATOM 619 N N . LEU A 1 75 ? -5.156 -13.061 -5.757 1.00 93.69 75 LEU A N 1
ATOM 620 C CA . LEU A 1 75 ? -6.308 -13.240 -4.862 1.00 93.69 75 LEU A CA 1
ATOM 621 C C . LEU A 1 75 ? -7.424 -12.221 -5.135 1.00 93.69 75 LEU A C 1
ATOM 623 O O . LEU A 1 75 ? -8.593 -12.542 -4.965 1.00 93.69 75 LEU A O 1
ATOM 627 N N . ALA A 1 76 ? -7.073 -11.018 -5.591 1.00 93.31 76 ALA A N 1
ATOM 628 C CA . ALA A 1 76 ? -8.030 -9.988 -5.989 1.00 93.31 76 ALA A CA 1
ATOM 629 C C . ALA A 1 76 ? -8.627 -10.214 -7.395 1.00 93.31 76 ALA A C 1
ATOM 631 O O . ALA A 1 76 ? -9.381 -9.367 -7.865 1.00 93.31 76 ALA A O 1
ATOM 632 N N . ASN A 1 77 ? -8.292 -11.320 -8.075 1.00 93.38 77 ASN A N 1
ATOM 633 C CA . ASN A 1 77 ? -8.655 -11.590 -9.472 1.00 93.38 77 ASN A CA 1
ATOM 634 C C . ASN A 1 77 ? -8.195 -10.487 -10.447 1.00 93.38 77 ASN A C 1
ATOM 636 O O . ASN A 1 77 ? -8.883 -10.169 -11.415 1.00 93.38 77 ASN A O 1
ATOM 640 N N . ILE A 1 78 ? -7.029 -9.888 -10.185 1.00 91.50 78 ILE A N 1
ATOM 641 C CA . ILE A 1 78 ? -6.410 -8.895 -11.066 1.00 91.50 78 ILE A CA 1
ATOM 642 C C . ILE A 1 78 ? -5.341 -9.597 -11.899 1.00 91.50 78 ILE A C 1
ATOM 644 O O . ILE A 1 78 ? -4.234 -9.876 -11.424 1.00 91.50 78 ILE A O 1
ATOM 648 N N . ASP A 1 79 ? -5.681 -9.872 -13.154 1.00 88.88 79 ASP A N 1
ATOM 649 C CA . ASP A 1 79 ? -4.766 -10.476 -14.112 1.00 88.88 79 ASP A CA 1
ATOM 650 C C . ASP A 1 79 ? -3.865 -9.426 -14.765 1.00 88.88 79 ASP A C 1
ATOM 652 O O . ASP A 1 79 ? -4.295 -8.346 -15.164 1.00 88.88 79 ASP A O 1
ATOM 656 N N . LEU A 1 80 ? -2.584 -9.770 -14.874 1.00 90.75 80 LEU A N 1
ATOM 657 C CA . LEU A 1 80 ? -1.547 -8.940 -15.475 1.00 90.75 80 LEU A CA 1
ATOM 658 C C . LEU A 1 80 ? -0.764 -9.759 -16.492 1.00 90.75 80 LEU A C 1
ATOM 660 O O . LEU A 1 80 ? -0.446 -10.933 -16.235 1.00 90.75 80 LEU A O 1
ATOM 664 N N . THR A 1 81 ? -0.387 -9.120 -17.599 1.00 93.88 81 THR A N 1
ATOM 665 C CA . THR A 1 81 ? 0.511 -9.727 -18.584 1.00 93.88 81 THR A CA 1
ATOM 666 C C . THR A 1 81 ? 1.909 -9.935 -17.989 1.00 93.88 81 THR A C 1
ATOM 668 O O . THR A 1 81 ? 2.239 -9.440 -16.906 1.00 93.88 81 THR A O 1
ATOM 671 N N . ALA A 1 82 ? 2.752 -10.715 -18.669 1.00 92.88 82 ALA A N 1
ATOM 672 C CA . ALA A 1 82 ? 4.141 -10.886 -18.246 1.00 92.88 82 ALA A CA 1
ATOM 673 C C . ALA A 1 82 ? 4.898 -9.545 -18.249 1.00 92.88 82 ALA A C 1
ATOM 675 O O . ALA A 1 82 ? 5.631 -9.256 -17.302 1.00 92.88 82 ALA A O 1
ATOM 676 N N . ASP A 1 83 ? 4.647 -8.709 -19.257 1.00 94.00 83 ASP A N 1
ATOM 677 C CA . ASP A 1 83 ? 5.285 -7.403 -19.408 1.00 94.00 83 ASP A CA 1
ATOM 678 C C . ASP A 1 83 ? 4.844 -6.432 -18.307 1.00 94.00 83 ASP A C 1
ATOM 680 O O . ASP A 1 83 ? 5.690 -5.777 -17.695 1.00 94.00 83 ASP A O 1
ATOM 684 N N . ASP A 1 84 ? 3.553 -6.417 -17.957 1.00 92.44 84 ASP A N 1
ATOM 685 C CA . ASP A 1 84 ? 3.038 -5.596 -16.852 1.00 92.44 84 ASP A CA 1
ATOM 686 C C . ASP A 1 84 ? 3.688 -5.969 -15.519 1.00 92.44 84 ASP A C 1
ATOM 688 O O . ASP A 1 84 ? 4.019 -5.099 -14.713 1.00 92.44 84 ASP A O 1
ATOM 692 N N . LYS A 1 85 ? 3.903 -7.267 -15.272 1.00 93.56 85 LYS A N 1
ATOM 693 C CA . LYS A 1 85 ? 4.562 -7.735 -14.044 1.00 93.56 85 LYS A CA 1
ATOM 694 C C . LYS A 1 85 ? 5.997 -7.237 -13.971 1.00 93.56 85 LYS A C 1
ATOM 696 O O . LYS A 1 85 ? 6.395 -6.713 -12.934 1.00 93.56 85 LYS A O 1
ATOM 701 N N . VAL A 1 86 ? 6.755 -7.352 -15.060 1.00 93.75 86 VAL A N 1
ATOM 702 C CA . VAL A 1 86 ? 8.138 -6.856 -15.121 1.00 93.75 86 VAL A CA 1
ATOM 703 C C . VAL A 1 86 ? 8.177 -5.336 -14.948 1.00 93.75 86 VAL A C 1
ATOM 705 O O . VAL A 1 86 ? 9.020 -4.816 -14.214 1.00 93.75 86 VAL A O 1
ATOM 708 N N . LEU A 1 87 ? 7.252 -4.614 -15.581 1.00 93.31 87 LEU A N 1
ATOM 709 C CA . LEU A 1 87 ? 7.150 -3.162 -15.479 1.00 93.31 87 LEU A CA 1
ATOM 710 C C . LEU A 1 87 ? 6.847 -2.717 -14.040 1.00 93.31 87 LEU A C 1
ATOM 712 O O . LEU A 1 87 ? 7.580 -1.907 -13.471 1.00 93.31 87 LEU A O 1
ATOM 716 N N . LEU A 1 88 ? 5.802 -3.276 -13.428 1.00 93.62 88 LEU A N 1
ATOM 717 C CA . LEU A 1 88 ? 5.403 -2.956 -12.058 1.00 93.62 88 LEU A CA 1
ATOM 718 C C . LEU A 1 88 ? 6.473 -3.360 -11.045 1.00 93.62 88 LEU A C 1
ATOM 720 O O . LEU A 1 88 ? 6.724 -2.611 -10.103 1.00 93.62 88 LEU A O 1
ATOM 724 N N . GLU A 1 89 ? 7.138 -4.499 -11.239 1.00 94.38 89 GLU A N 1
ATOM 725 C CA . GLU A 1 89 ? 8.232 -4.928 -10.368 1.00 94.38 89 GLU A CA 1
ATOM 726 C C . GLU A 1 89 ? 9.360 -3.887 -10.334 1.00 94.38 89 GLU A C 1
ATOM 728 O O . GLU A 1 89 ? 9.792 -3.483 -9.253 1.00 94.38 89 GLU A O 1
ATOM 733 N N . ASN A 1 90 ? 9.781 -3.396 -11.501 1.00 91.56 90 ASN A N 1
ATOM 734 C CA . ASN A 1 90 ? 10.870 -2.425 -11.620 1.00 91.56 90 ASN A CA 1
ATOM 735 C C . ASN A 1 90 ? 10.489 -1.012 -11.160 1.00 91.56 90 ASN A C 1
ATOM 737 O O . ASN A 1 90 ? 11.358 -0.253 -10.729 1.00 91.56 90 ASN A O 1
ATOM 741 N N . ILE A 1 91 ? 9.212 -0.636 -11.265 1.00 92.69 91 ILE A N 1
ATOM 742 C CA . ILE A 1 91 ? 8.751 0.699 -10.870 1.00 92.69 91 ILE A CA 1
ATOM 743 C C . ILE A 1 91 ? 8.426 0.762 -9.379 1.00 92.69 91 ILE A C 1
ATOM 745 O O . ILE A 1 91 ? 8.729 1.761 -8.725 1.00 92.69 91 ILE A O 1
ATOM 749 N N . LEU A 1 92 ? 7.781 -0.266 -8.829 1.00 93.06 92 LEU A N 1
ATOM 750 C CA . LEU A 1 92 ? 7.273 -0.242 -7.458 1.00 93.06 92 LEU A CA 1
ATOM 751 C C . LEU A 1 92 ? 8.320 -0.687 -6.434 1.00 93.06 92 LEU A C 1
ATOM 753 O O . LEU A 1 92 ? 8.299 -0.214 -5.298 1.00 93.06 92 LEU A O 1
ATOM 757 N N . PHE A 1 93 ? 9.244 -1.569 -6.817 1.00 93.81 93 PHE A N 1
ATOM 758 C CA . PHE A 1 93 ? 10.197 -2.177 -5.896 1.00 93.81 93 PHE A CA 1
ATOM 759 C C . PHE A 1 93 ? 11.632 -1.787 -6.230 1.00 93.81 93 PHE A C 1
ATOM 761 O O . PHE A 1 93 ? 11.987 -1.485 -7.364 1.00 93.81 93 PHE A O 1
ATOM 768 N N . PHE A 1 94 ? 12.492 -1.810 -5.215 1.00 91.19 94 PHE A N 1
ATOM 769 C CA . PHE A 1 94 ? 13.906 -1.490 -5.377 1.00 91.19 94 PHE A CA 1
ATOM 770 C C . PHE A 1 94 ? 14.786 -2.441 -4.570 1.00 91.19 94 PHE A C 1
ATOM 772 O O . PHE A 1 94 ? 14.355 -3.063 -3.594 1.00 91.19 94 PHE A O 1
ATOM 779 N N . LYS A 1 95 ? 16.056 -2.535 -4.967 1.00 87.06 95 LYS A N 1
ATOM 780 C CA . LYS A 1 95 ? 17.096 -3.215 -4.194 1.00 87.06 95 LYS A CA 1
ATOM 781 C C . LYS A 1 95 ? 17.886 -2.174 -3.416 1.00 87.06 95 LYS A C 1
ATOM 783 O O . LYS A 1 95 ? 18.390 -1.210 -3.979 1.00 87.06 95 LYS A O 1
ATOM 788 N N . SER A 1 96 ? 18.034 -2.385 -2.115 1.00 81.56 96 SER A N 1
ATOM 789 C CA 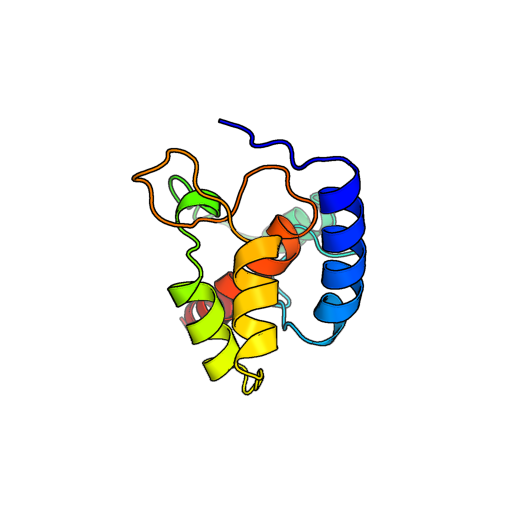. SER A 1 96 ? 18.822 -1.486 -1.268 1.00 81.56 96 SER A CA 1
ATOM 790 C C . SER A 1 96 ? 20.327 -1.711 -1.385 1.00 81.56 96 SER A C 1
ATOM 792 O O . SER A 1 96 ? 21.099 -0.806 -1.085 1.00 81.56 96 SER A O 1
ATOM 794 N N . LYS A 1 97 ? 20.743 -2.922 -1.756 1.00 82.81 97 LYS A N 1
ATOM 795 C CA . LYS A 1 97 ? 22.118 -3.323 -2.065 1.00 82.81 97 LYS A CA 1
ATOM 796 C C . LYS A 1 97 ? 22.067 -4.266 -3.267 1.00 82.81 97 LYS A C 1
ATOM 798 O O . LYS A 1 97 ? 21.051 -4.917 -3.489 1.00 82.81 97 LYS A O 1
ATOM 803 N N . ARG A 1 98 ? 23.170 -4.413 -4.005 1.00 76.38 98 ARG A N 1
ATOM 804 C CA . ARG A 1 98 ? 23.229 -5.290 -5.193 1.00 76.38 98 ARG A CA 1
ATOM 805 C C . ARG A 1 98 ? 22.749 -6.728 -4.915 1.00 76.38 98 ARG A C 1
ATOM 807 O O . ARG A 1 98 ? 22.061 -7.303 -5.749 1.00 76.38 98 ARG A O 1
ATOM 814 N N . ASN A 1 99 ? 23.029 -7.243 -3.713 1.00 80.88 99 ASN A N 1
ATOM 815 C CA . ASN A 1 99 ? 22.660 -8.596 -3.273 1.00 80.88 99 ASN A CA 1
ATOM 816 C C . ASN A 1 99 ? 21.397 -8.650 -2.392 1.00 80.88 99 ASN A C 1
ATOM 818 O O . ASN A 1 99 ? 21.118 -9.686 -1.800 1.00 80.88 99 ASN A O 1
ATOM 822 N N . SER A 1 100 ? 20.651 -7.550 -2.239 1.00 83.56 100 SER A N 1
ATOM 823 C CA . SER A 1 100 ? 19.410 -7.567 -1.454 1.00 83.56 100 SER A CA 1
ATOM 824 C C . SER A 1 100 ? 18.204 -7.929 -2.314 1.00 83.56 100 SER A C 1
ATOM 826 O O . SER A 1 100 ? 18.154 -7.580 -3.496 1.00 83.56 100 SER A O 1
ATOM 828 N N . ASN A 1 101 ? 17.194 -8.522 -1.684 1.00 87.19 101 ASN A N 1
ATOM 829 C CA . ASN A 1 101 ? 15.895 -8.756 -2.306 1.00 87.19 101 ASN A CA 1
ATOM 830 C C . ASN A 1 101 ? 15.195 -7.438 -2.669 1.00 87.19 101 ASN A C 1
ATOM 832 O O . ASN A 1 101 ? 15.424 -6.400 -2.036 1.00 87.19 101 ASN A O 1
ATOM 836 N N . LEU A 1 102 ? 14.342 -7.504 -3.694 1.00 91.62 102 LEU A N 1
ATOM 837 C CA . LEU A 1 102 ? 13.432 -6.419 -4.046 1.00 91.62 102 LEU A CA 1
ATOM 838 C C . LEU A 1 102 ? 12.412 -6.219 -2.930 1.00 91.62 102 LEU A C 1
ATOM 840 O O . LEU A 1 102 ? 11.838 -7.181 -2.416 1.00 91.62 102 LEU A O 1
ATOM 844 N N . ARG A 1 103 ? 12.201 -4.958 -2.572 1.00 93.44 103 ARG A N 1
ATOM 845 C CA . ARG A 1 103 ? 11.308 -4.552 -1.492 1.00 93.44 103 ARG A CA 1
ATOM 846 C C . ARG A 1 103 ? 10.712 -3.185 -1.758 1.00 93.44 103 ARG A C 1
ATOM 848 O O . ARG A 1 103 ? 11.248 -2.424 -2.565 1.00 93.44 103 ARG A O 1
ATOM 855 N N . LEU A 1 104 ? 9.620 -2.882 -1.075 1.00 92.88 104 LEU A N 1
ATOM 856 C CA . LEU A 1 104 ? 8.985 -1.576 -1.153 1.00 92.88 104 LEU A CA 1
ATOM 857 C C . LEU A 1 104 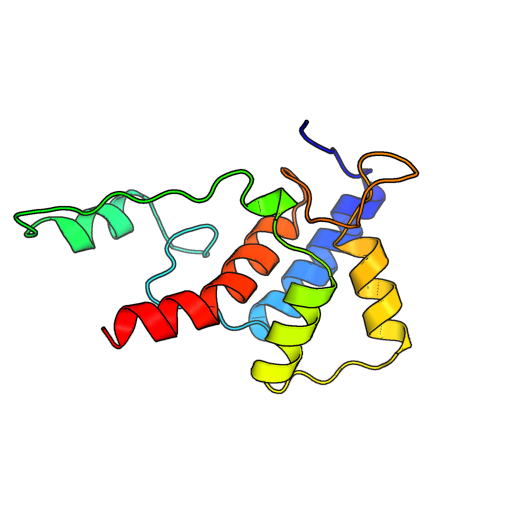? 9.831 -0.534 -0.401 1.00 92.88 104 LEU A C 1
ATOM 859 O O . LEU A 1 104 ? 10.453 -0.826 0.627 1.00 92.88 104 LEU A O 1
ATOM 863 N N . SER A 1 105 ? 9.910 0.686 -0.931 1.00 89.25 105 SER A N 1
ATOM 864 C CA . SER A 1 105 ? 10.681 1.769 -0.313 1.00 89.25 105 SER A CA 1
ATOM 865 C C . SER A 1 105 ? 9.836 2.619 0.622 1.00 89.25 105 SER A C 1
ATOM 867 O O . SER A 1 105 ? 8.658 2.874 0.387 1.00 89.25 105 SER A O 1
ATOM 869 N N . ILE A 1 106 ? 10.477 3.134 1.669 1.00 86.31 106 ILE A N 1
ATOM 870 C CA . ILE A 1 106 ? 9.914 4.224 2.464 1.00 86.31 106 ILE A CA 1
ATOM 871 C C . ILE A 1 106 ? 10.141 5.517 1.679 1.00 86.31 106 ILE A C 1
ATOM 873 O O . ILE A 1 106 ? 11.289 5.848 1.373 1.00 86.31 106 ILE A O 1
ATOM 877 N N . GLY A 1 107 ? 9.062 6.241 1.374 1.00 83.44 107 GLY A N 1
ATOM 878 C CA . GLY A 1 107 ? 9.111 7.547 0.709 1.00 83.44 107 GLY A CA 1
ATOM 879 C C . GLY A 1 107 ? 8.850 7.545 -0.803 1.00 83.44 107 GLY A C 1
ATOM 880 O O . GLY A 1 107 ? 8.895 8.621 -1.407 1.00 83.44 107 GLY A O 1
ATOM 881 N N . ALA A 1 108 ? 8.558 6.395 -1.423 1.00 88.88 108 ALA A N 1
ATOM 882 C CA . ALA A 1 108 ? 8.005 6.386 -2.777 1.00 88.88 108 ALA A CA 1
ATOM 883 C C . ALA A 1 108 ? 6.506 6.742 -2.758 1.00 88.88 108 ALA A C 1
ATOM 885 O O . ALA A 1 108 ? 5.785 6.278 -1.873 1.00 88.88 108 ALA A O 1
ATOM 886 N N . PRO A 1 109 ? 6.019 7.550 -3.720 1.00 89.94 109 PRO A N 1
ATOM 887 C CA . PRO A 1 109 ? 4.606 7.924 -3.822 1.00 89.94 109 PRO A CA 1
ATOM 888 C C . PRO A 1 109 ? 3.654 6.736 -4.012 1.00 89.94 109 PRO A C 1
ATOM 890 O O . PRO A 1 109 ? 2.503 6.844 -3.610 1.00 89.94 109 PRO A O 1
ATOM 893 N N . SER A 1 110 ? 4.121 5.614 -4.568 1.00 93.12 110 SER A N 1
ATOM 894 C CA . SER A 1 110 ? 3.303 4.409 -4.740 1.00 93.12 110 SER A CA 1
ATOM 895 C C . SER A 1 110 ? 3.204 3.543 -3.486 1.00 93.12 110 SER A C 1
ATOM 897 O O . SER A 1 110 ? 2.198 2.863 -3.295 1.00 93.12 110 SER A O 1
ATOM 899 N N . SER A 1 111 ? 4.206 3.581 -2.600 1.00 93.31 111 SER A N 1
ATOM 900 C CA . SER A 1 111 ? 4.265 2.705 -1.426 1.00 93.31 111 SER A CA 1
ATOM 901 C C . SER A 1 111 ? 3.012 2.729 -0.547 1.00 93.31 111 SER A C 1
ATOM 903 O O . SER A 1 111 ? 2.572 1.645 -0.178 1.00 93.31 111 SER A O 1
ATOM 905 N N . PRO A 1 112 ? 2.405 3.895 -0.241 1.00 93.50 112 PRO A N 1
ATOM 906 C CA . PRO A 1 112 ? 1.167 3.974 0.533 1.00 93.50 112 PRO A CA 1
ATOM 907 C C . PRO A 1 112 ? 0.006 3.134 -0.021 1.00 93.50 112 PRO A C 1
ATOM 909 O O . PRO A 1 112 ? -0.651 2.411 0.728 1.00 93.50 112 PRO A O 1
ATOM 912 N N . LEU A 1 113 ? -0.233 3.204 -1.337 1.00 94.50 113 LEU A N 1
ATOM 913 C CA . LEU A 1 113 ? -1.311 2.460 -1.991 1.00 94.50 113 LEU A CA 1
ATOM 914 C C . LEU A 1 113 ? -1.013 0.959 -1.973 1.00 94.50 113 LEU A C 1
ATOM 916 O O . LEU A 1 113 ? -1.859 0.161 -1.578 1.00 94.50 113 LEU A O 1
ATOM 920 N N . ILE A 1 114 ? 0.210 0.583 -2.360 1.00 95.19 114 ILE A N 1
ATOM 921 C CA . ILE A 1 114 ? 0.627 -0.822 -2.427 1.00 95.19 114 ILE A CA 1
ATOM 922 C C . ILE A 1 114 ? 0.575 -1.473 -1.044 1.00 95.19 114 ILE A C 1
ATOM 924 O O . ILE A 1 114 ? 0.118 -2.608 -0.921 1.00 95.19 114 ILE A O 1
ATOM 928 N N . SER A 1 115 ? 0.998 -0.765 0.006 1.00 95.31 115 SER A N 1
ATOM 929 C CA . SER A 1 115 ? 0.946 -1.298 1.364 1.00 95.31 115 SER A CA 1
ATOM 930 C C . SER A 1 115 ? -0.477 -1.480 1.876 1.00 95.31 115 SER A C 1
ATOM 932 O O . SER A 1 115 ? -0.766 -2.518 2.463 1.00 95.31 115 SER A O 1
ATOM 934 N N . ASN A 1 116 ? -1.376 -0.525 1.614 1.00 94.69 116 ASN A N 1
ATOM 935 C CA . ASN A 1 116 ? -2.787 -0.664 1.982 1.00 94.69 116 ASN A CA 1
ATOM 936 C C . ASN A 1 116 ? -3.445 -1.841 1.256 1.00 94.69 116 ASN A C 1
ATOM 938 O O . ASN A 1 116 ? -4.150 -2.629 1.877 1.00 94.69 116 ASN A O 1
ATOM 942 N N . PHE A 1 117 ? -3.179 -1.999 -0.040 1.00 96.19 117 PHE A N 1
ATOM 943 C CA . PHE A 1 117 ? -3.693 -3.130 -0.810 1.00 96.19 117 PHE A CA 1
ATOM 944 C C . PHE A 1 117 ? -3.1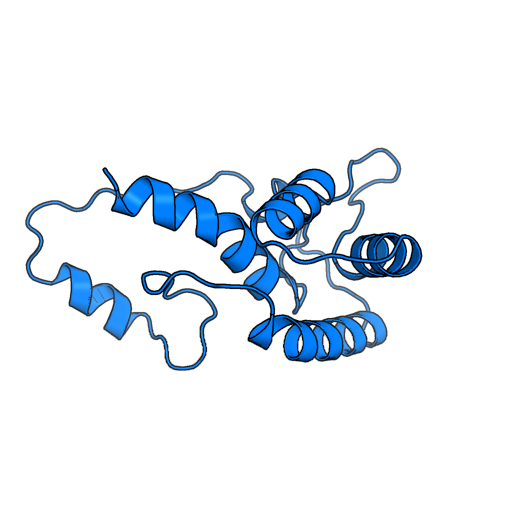95 -4.479 -0.275 1.00 96.19 117 PHE A C 1
ATOM 946 O O . PHE A 1 117 ? -3.960 -5.432 -0.164 1.00 96.19 117 PHE A O 1
ATOM 953 N N . VAL A 1 118 ? -1.913 -4.5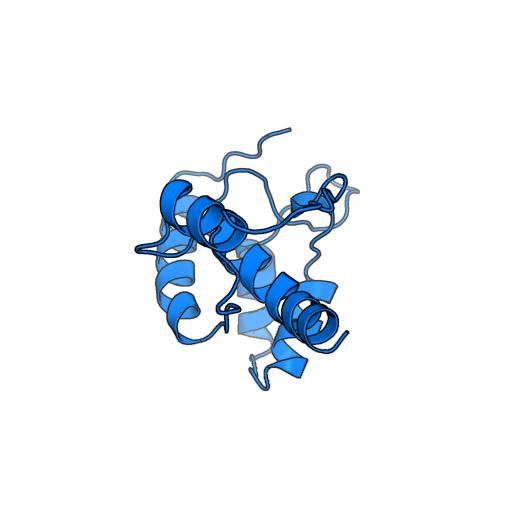85 0.083 1.00 95.75 118 VAL A N 1
ATOM 954 C CA . VAL A 1 118 ? -1.373 -5.829 0.657 1.00 95.75 118 VAL A CA 1
ATOM 955 C C . VAL A 1 118 ? -2.045 -6.163 1.992 1.00 95.75 118 VAL A C 1
ATOM 957 O O . VAL A 1 118 ? -2.319 -7.338 2.248 1.00 95.75 118 VAL A O 1
ATOM 960 N N . MET A 1 119 ? -2.335 -5.142 2.803 1.00 95.56 119 MET A N 1
ATOM 961 C CA . MET A 1 119 ? -3.023 -5.287 4.087 1.00 95.56 119 MET A CA 1
ATOM 962 C C . MET A 1 119 ? -4.517 -5.570 3.959 1.00 95.56 119 MET A C 1
ATOM 964 O O . MET A 1 119 ? -5.064 -6.173 4.869 1.00 95.56 119 MET A O 1
ATOM 968 N N . TYR A 1 120 ? -5.151 -5.261 2.825 1.00 95.75 120 TYR A N 1
ATOM 969 C CA . TYR A 1 120 ? -6.584 -5.489 2.604 1.00 95.75 120 TYR A CA 1
ATOM 970 C C . TYR A 1 120 ? -7.056 -6.890 3.016 1.00 95.75 120 TYR A C 1
ATOM 972 O O . TYR A 1 120 ? -8.038 -7.035 3.733 1.00 95.75 120 TYR A O 1
ATOM 980 N N . PHE A 1 121 ? -6.331 -7.927 2.593 1.00 93.19 121 PHE A N 1
ATOM 981 C CA . PHE A 1 121 ? -6.682 -9.311 2.919 1.00 93.19 121 PHE A CA 1
ATOM 982 C C . PHE A 1 121 ? -6.476 -9.642 4.398 1.00 93.19 121 PHE A C 1
ATOM 984 O O . PHE A 1 121 ? -7.230 -10.429 4.950 1.00 93.19 121 PHE A O 1
ATOM 991 N N . TRP A 1 122 ? -5.465 -9.047 5.031 1.00 93.44 122 TRP A N 1
ATOM 992 C CA . TRP A 1 122 ? -5.249 -9.207 6.467 1.00 93.44 122 TRP A CA 1
ATOM 993 C C . TRP A 1 122 ? -6.341 -8.487 7.266 1.00 93.44 122 TRP A C 1
ATOM 995 O O . TRP A 1 122 ? -6.840 -9.037 8.239 1.00 93.44 122 TRP A O 1
ATOM 1005 N N . ASP A 1 123 ? -6.754 -7.295 6.827 1.00 94.12 123 ASP A N 1
ATOM 1006 C CA . ASP A 1 123 ? -7.842 -6.544 7.455 1.00 94.12 123 ASP A CA 1
ATOM 1007 C C . ASP A 1 123 ? -9.167 -7.326 7.389 1.00 94.12 123 ASP A C 1
ATOM 1009 O O . ASP A 1 123 ? -9.893 -7.354 8.380 1.00 94.12 123 ASP A O 1
ATOM 1013 N N . ILE A 1 124 ? -9.447 -8.015 6.269 1.00 93.75 124 ILE A N 1
ATOM 1014 C CA . ILE A 1 124 ? -10.597 -8.932 6.149 1.00 93.75 124 ILE A CA 1
ATOM 1015 C C . ILE A 1 124 ? -10.501 -10.054 7.186 1.00 93.75 124 ILE A C 1
ATOM 1017 O O . ILE A 1 124 ? -11.438 -10.258 7.951 1.00 93.75 124 ILE A O 1
ATOM 1021 N N . GLU A 1 125 ? -9.368 -10.762 7.230 1.00 93.25 125 GLU A N 1
ATOM 1022 C CA . GLU A 1 125 ? -9.168 -11.885 8.155 1.00 93.25 125 GLU A CA 1
ATOM 1023 C C . GLU A 1 125 ? -9.322 -11.449 9.620 1.00 93.25 125 GLU A C 1
ATOM 1025 O O . GLU A 1 125 ? -9.899 -12.177 10.418 1.00 93.25 125 GLU A O 1
ATOM 1030 N N . VAL A 1 126 ? -8.842 -10.256 9.983 1.00 92.06 126 VAL A N 1
ATOM 1031 C CA . VAL A 1 126 ? -8.960 -9.719 11.348 1.00 92.06 126 VAL A CA 1
ATOM 1032 C C . VAL A 1 126 ? -10.376 -9.261 11.677 1.00 92.06 126 VAL A C 1
ATOM 1034 O O . VAL A 1 126 ? -10.782 -9.374 12.828 1.00 92.06 126 VAL A O 1
ATOM 1037 N N . GLN A 1 127 ? -11.133 -8.751 10.704 1.00 89.81 127 GLN A N 1
ATOM 1038 C CA . GLN A 1 127 ? -12.529 -8.362 10.915 1.00 89.81 127 GLN A CA 1
ATOM 1039 C C . GLN A 1 127 ? -13.446 -9.568 11.172 1.00 89.81 127 GLN A C 1
ATOM 1041 O O . GLN A 1 127 ? -14.478 -9.419 11.824 1.00 89.81 127 GLN A O 1
ATOM 1046 N N . GLU A 1 128 ? -13.092 -10.745 10.655 1.00 87.12 128 GLU A N 1
ATOM 1047 C CA . GLU A 1 128 ? -13.854 -11.983 10.859 1.00 87.12 128 GLU A CA 1
ATOM 1048 C C . GLU A 1 128 ? -13.619 -12.644 12.233 1.00 87.12 128 GLU A C 1
ATOM 1050 O O . GLU A 1 128 ? -14.355 -13.569 12.584 1.00 87.12 128 GLU A O 1
ATOM 1055 N N . ILE A 1 129 ? -12.625 -12.182 13.007 1.00 77.06 129 ILE A N 1
ATOM 1056 C CA . ILE A 1 129 ? -12.298 -12.674 14.362 1.00 77.06 129 ILE A CA 1
ATOM 1057 C C . ILE A 1 129 ? -13.154 -11.969 15.418 1.00 77.06 129 ILE A C 1
ATOM 1059 O O . ILE A 1 129 ? -13.735 -12.692 16.262 1.00 77.06 129 ILE A O 1
#

Organism: Salmonella montevideo (NCBI:txid115981)

Foldseek 3Di:
DFDDDDPVLLVVLVVVLVVCVVVQDFAPLPLFPDPPRDPVVNVVVCVPPPDDDDDDDDPQQQVAALVLLVVLCVVSVNDDDPVRSVVCQVSQWDAPDPPRGTTGGDPRPNSRRSSRSSCRVVVVVVVVD

pLDDT: mean 90.14, std 6.74, range [46.34, 96.19]

Secondary structure (DSSP, 8-state):
------HHHHHHHHHHHHHHHTTS---TT--TT-TT--HHHHHHHTTT-S-------TTHHHH--HHHHHHHHHHTT----HHHHHHHHHHHEEESSTTSPEEEPTT-TTHHHHHHHHHHHHHHHHHT-

Sequence (129 aa):
TIAHPSKELKFIQREITEYLTDKLPVHECAFAYKKGSSIKTNAQVHLHTKYLLKMDFENFFPSITPRLFFSKLRLANIDLTADDKVLLENILFFKSKRNSNLRLSIGAPSSPLISNFVMYFWDIEVQEI

InterPro domains:
  IPR000123 RNA-directed DNA polymerase (reverse transcriptase), msDNA [PR00866] (1-13)
  IPR000123 RNA-directed DNA polymerase (reverse transcriptase), msDNA [PR00866] (32-46)
  IPR000123 RNA-directed DNA polymerase (reverse transcriptase), msDNA [PR00866] (48-66)
  IPR000123 RNA-directed DNA polymerase (reverse transcriptase), msDNA [PR00866] (103-116)
  IPR000123 RNA-directed DNA polymerase (reverse transcriptase), msDNA [cd03487] (1-129)
  IPR000477 Reverse transcriptase domain [PF00078] (3-120)
  IPR051083 Group II Intron Splicing and Mobility/Defense [PTHR34047] (3-123)